Protein AF-A0A973QXN2-F1 (afdb_monomer_lite)

pLDDT: mean 82.27, std 17.18, range [39.56, 97.75]

Sequence (125 aa):
MSRDHVQSAERTDAEAAAPTGAETPFLQLLARGASADAYEQPVLLARAEGRPAEAIAALEQAKLLALRVRAELEGRRRREAELSALFETAHDLAGLRDLDAVLQAIVQRARSLLGTDVAYLSLND

Secondary structure (DSSP, 8-state):
---TTSHHHHHHHTSS-S-TTSSHHHHHHHHTT--GGGGTHHHHHHHHTT--HHHHHHHHHHHHHHHHHHHHHHHHHHHHHHHHHHHHHHHHHHHHS-HHHHHHHHHHHHHHHHT-S--------

Radius of gyration: 33.33 Å; chains: 1; bounding box: 61×18×111 Å

Structure (mmCIF, N/CA/C/O backbone):
data_AF-A0A973QXN2-F1
#
_entry.id   AF-A0A973QXN2-F1
#
loop_
_atom_site.group_PDB
_atom_site.id
_atom_site.type_symbol
_atom_site.label_atom_id
_atom_site.label_alt_id
_atom_site.label_comp_id
_atom_site.label_asym_id
_atom_site.label_entity_id
_atom_site.label_seq_id
_atom_site.pdbx_PDB_ins_code
_atom_site.Cartn_x
_atom_site.Cartn_y
_atom_site.Cartn_z
_atom_site.occupancy
_atom_site.B_iso_or_equiv
_atom_site.auth_seq_id
_atom_site.auth_comp_id
_atom_site.auth_asym_id
_atom_site.auth_atom_id
_atom_site.pdbx_PDB_model_num
ATOM 1 N N . MET A 1 1 ? 4.459 -6.763 63.353 1.00 47.06 1 MET A N 1
ATOM 2 C CA . MET A 1 1 ? 5.265 -6.767 62.115 1.00 47.06 1 MET A CA 1
ATOM 3 C C . MET A 1 1 ? 4.727 -7.858 61.204 1.00 47.06 1 MET A C 1
ATOM 5 O O . MET A 1 1 ? 4.434 -8.930 61.714 1.00 47.06 1 MET A O 1
ATOM 9 N N . SER A 1 2 ? 4.573 -7.557 59.912 1.00 50.53 2 SER A N 1
ATOM 10 C CA . SER A 1 2 ? 4.076 -8.424 58.824 1.00 50.53 2 SER A CA 1
ATOM 11 C C . SER A 1 2 ? 2.560 -8.570 58.665 1.00 50.53 2 SER A C 1
ATOM 13 O O . SER A 1 2 ? 1.999 -9.653 58.800 1.00 50.53 2 SER A O 1
ATOM 15 N N . ARG A 1 3 ? 1.905 -7.469 58.278 1.00 50.94 3 ARG A N 1
ATOM 16 C CA . ARG A 1 3 ? 0.681 -7.506 57.453 1.00 50.94 3 ARG A CA 1
ATOM 17 C C . ARG A 1 3 ? 0.857 -6.858 56.067 1.00 50.94 3 ARG A C 1
ATOM 19 O O . ARG A 1 3 ? -0.087 -6.859 55.291 1.00 50.94 3 ARG A O 1
ATOM 26 N N . ASP A 1 4 ? 2.067 -6.419 55.714 1.00 54.81 4 ASP A N 1
ATOM 27 C CA . ASP A 1 4 ? 2.324 -5.658 54.477 1.00 54.81 4 ASP A CA 1
ATOM 28 C C . ASP A 1 4 ? 2.672 -6.501 53.238 1.00 54.81 4 ASP A C 1
ATOM 30 O O . ASP A 1 4 ? 2.832 -5.956 52.153 1.00 54.81 4 ASP A O 1
ATOM 34 N N . HIS A 1 5 ? 2.768 -7.831 53.343 1.00 51.81 5 HIS A N 1
ATOM 35 C CA . HIS A 1 5 ? 3.224 -8.654 52.209 1.00 51.81 5 HIS A CA 1
ATOM 36 C C . HIS A 1 5 ? 2.111 -9.240 51.333 1.00 51.81 5 HIS A C 1
ATOM 38 O O . HIS A 1 5 ? 2.415 -9.763 50.267 1.00 51.81 5 HIS A O 1
ATOM 44 N N . VAL A 1 6 ? 0.839 -9.135 51.731 1.00 53.50 6 VAL A N 1
ATOM 45 C CA . VAL A 1 6 ? -0.276 -9.672 50.923 1.00 53.50 6 VAL A CA 1
ATOM 46 C C . VAL A 1 6 ? -0.835 -8.620 49.953 1.00 53.50 6 VAL A C 1
ATOM 48 O O . VAL A 1 6 ? -1.309 -8.970 48.881 1.00 53.50 6 VAL A O 1
ATOM 51 N N . GLN A 1 7 ? -0.684 -7.323 50.251 1.00 52.66 7 GLN A N 1
ATOM 52 C CA . GLN A 1 7 ? -1.203 -6.242 49.400 1.00 52.66 7 GLN A CA 1
ATOM 53 C C . GLN A 1 7 ? -0.342 -5.973 48.146 1.00 52.66 7 GLN A C 1
ATOM 55 O O . GLN A 1 7 ? -0.811 -5.356 47.191 1.00 52.66 7 GLN A O 1
ATOM 60 N N . SER A 1 8 ? 0.914 -6.432 48.123 1.00 47.06 8 SER A N 1
ATOM 61 C CA . SER A 1 8 ? 1.837 -6.172 47.006 1.00 47.06 8 SER A CA 1
ATOM 62 C C . SER A 1 8 ? 1.643 -7.099 45.802 1.00 47.06 8 SER A C 1
ATOM 64 O O . SER A 1 8 ? 2.144 -6.773 44.733 1.00 47.06 8 SER A O 1
ATOM 66 N N . ALA A 1 9 ? 0.917 -8.215 45.948 1.00 50.00 9 ALA A N 1
ATOM 67 C CA . ALA A 1 9 ? 0.650 -9.144 44.845 1.00 50.00 9 ALA A CA 1
ATOM 68 C C . ALA A 1 9 ? -0.591 -8.754 44.019 1.00 50.00 9 ALA A C 1
ATOM 70 O O . ALA A 1 9 ? -0.596 -8.932 42.809 1.00 50.00 9 ALA A O 1
ATOM 71 N N . GLU A 1 10 ? -1.609 -8.135 44.629 1.00 45.75 10 GLU A N 1
ATOM 72 C CA . GLU A 1 10 ? -2.819 -7.705 43.901 1.00 45.75 10 GLU A CA 1
ATOM 73 C C . GLU A 1 10 ? -2.590 -6.459 43.029 1.00 45.75 10 GLU A C 1
ATOM 75 O O . GLU A 1 10 ? -3.354 -6.182 42.107 1.00 45.75 10 GLU A O 1
ATOM 80 N N . ARG A 1 11 ? -1.527 -5.689 43.293 1.00 44.28 11 ARG A N 1
ATOM 81 C CA . ARG A 1 11 ? -1.246 -4.445 42.560 1.00 44.28 11 ARG A CA 1
ATOM 82 C C . ARG A 1 11 ? -0.573 -4.675 41.204 1.00 44.28 11 ARG A C 1
ATOM 84 O O . ARG A 1 11 ? -0.522 -3.745 40.410 1.00 44.28 11 ARG A O 1
ATOM 91 N N . THR A 1 12 ? -0.084 -5.887 40.937 1.00 43.44 12 THR A N 1
ATOM 92 C CA . THR A 1 12 ? 0.611 -6.246 39.687 1.00 43.44 12 THR A CA 1
ATOM 93 C C . THR A 1 12 ? -0.322 -6.862 38.637 1.00 43.44 12 THR A C 1
ATOM 95 O O . THR A 1 12 ? -0.021 -6.792 37.450 1.00 43.44 12 THR A O 1
ATOM 98 N N . ASP A 1 13 ? -1.494 -7.366 39.038 1.00 43.72 13 ASP A N 1
ATOM 99 C CA . ASP A 1 13 ? -2.495 -7.909 38.106 1.00 43.72 13 ASP A CA 1
ATOM 100 C C . ASP A 1 13 ? -3.316 -6.808 37.404 1.00 43.72 13 ASP A C 1
ATOM 102 O O . ASP A 1 13 ? -3.867 -7.024 36.325 1.00 43.72 13 ASP A O 1
ATOM 106 N N . ALA A 1 14 ? -3.356 -5.596 37.970 1.00 45.81 14 ALA A N 1
ATOM 107 C CA . ALA A 1 14 ? -4.083 -4.455 37.408 1.00 45.81 14 ALA A CA 1
ATOM 108 C C . ALA A 1 14 ? -3.325 -3.716 36.284 1.00 45.81 14 ALA A C 1
ATOM 110 O O . ALA A 1 14 ? -3.927 -2.928 35.561 1.00 45.81 14 ALA A O 1
ATOM 111 N N . GLU A 1 15 ? -2.023 -3.969 36.115 1.00 39.56 15 GLU A N 1
ATOM 112 C CA . GLU A 1 15 ? -1.187 -3.338 35.078 1.00 39.56 15 GLU A CA 1
ATOM 113 C C . GLU A 1 15 ? -1.075 -4.210 33.804 1.00 39.56 15 GLU A C 1
ATOM 115 O O . GLU A 1 15 ? -0.574 -3.762 32.775 1.00 39.56 15 GLU A O 1
ATOM 120 N N . ALA A 1 16 ? -1.596 -5.446 33.837 1.00 44.22 16 ALA A N 1
ATOM 121 C CA . ALA A 1 16 ? -1.431 -6.455 32.783 1.00 44.22 16 ALA A CA 1
ATOM 122 C C . ALA A 1 16 ? -2.635 -6.628 31.833 1.00 44.22 16 ALA A C 1
ATOM 124 O O . 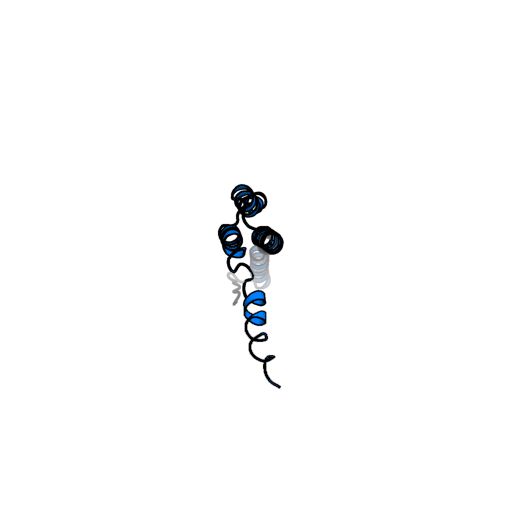ALA A 1 16 ? -2.560 -7.419 30.894 1.00 44.22 16 ALA A O 1
ATOM 125 N N . ALA A 1 17 ? -3.732 -5.891 32.023 1.00 45.62 17 ALA A N 1
ATOM 126 C CA . ALA A 1 17 ? -4.911 -5.971 31.159 1.00 45.62 17 ALA A CA 1
ATOM 127 C C . ALA A 1 17 ? -5.034 -4.760 30.222 1.00 45.62 17 ALA A C 1
ATOM 129 O O . ALA A 1 17 ? -6.118 -4.204 30.056 1.00 45.62 17 ALA A O 1
ATOM 130 N N . ALA A 1 18 ? -3.947 -4.371 29.544 1.00 49.25 18 ALA A N 1
ATOM 131 C CA . ALA A 1 18 ? -4.123 -3.673 28.271 1.00 49.25 18 ALA A CA 1
ATOM 132 C C . ALA A 1 18 ? -5.054 -4.554 27.413 1.00 49.25 18 ALA A C 1
ATOM 134 O O . ALA A 1 18 ? -4.761 -5.746 27.275 1.00 49.25 18 ALA A O 1
ATOM 135 N N . PRO A 1 19 ? -6.191 -4.049 26.897 1.00 55.03 19 PRO A N 1
ATOM 136 C CA . PRO A 1 19 ? -7.196 -4.884 26.245 1.00 55.03 19 PRO A CA 1
ATOM 137 C C . PRO A 1 19 ? -6.567 -5.567 25.027 1.00 55.03 19 PRO A C 1
ATOM 139 O O . PRO A 1 19 ? -6.381 -4.949 23.982 1.00 55.03 19 PRO A O 1
ATOM 142 N N . THR A 1 20 ? -6.212 -6.843 25.194 1.00 62.12 20 THR A N 1
ATOM 143 C CA . THR A 1 20 ? -5.225 -7.596 24.395 1.00 62.12 20 THR A CA 1
ATOM 144 C C . THR A 1 20 ? -5.786 -8.079 23.050 1.00 62.12 20 THR A C 1
ATOM 146 O O . THR A 1 20 ? -5.636 -9.227 22.648 1.00 62.12 20 THR A O 1
ATOM 149 N N . GLY A 1 21 ? -6.527 -7.214 22.368 1.00 79.31 21 GLY A N 1
ATOM 150 C CA . GLY A 1 21 ? -7.172 -7.519 21.096 1.00 79.31 21 GLY A CA 1
ATOM 151 C C . GLY A 1 21 ? -7.846 -6.318 20.444 1.00 79.31 21 GLY A C 1
ATOM 152 O O . GLY A 1 21 ? -8.655 -6.499 19.532 1.00 79.31 21 GLY A O 1
ATOM 153 N N . ALA A 1 22 ? -7.544 -5.099 20.900 1.00 89.00 22 ALA A N 1
ATOM 154 C CA . ALA A 1 22 ? -8.020 -3.878 20.256 1.00 89.00 22 ALA A CA 1
ATOM 155 C C . ALA A 1 22 ? -7.410 -3.717 18.848 1.00 89.00 22 ALA A C 1
ATOM 157 O O . ALA A 1 22 ? -8.022 -3.140 17.954 1.00 89.00 22 ALA A O 1
ATOM 158 N N . GLU A 1 23 ? -6.225 -4.276 18.626 1.00 93.56 23 GLU A N 1
ATOM 159 C CA . GLU A 1 23 ? -5.462 -4.235 17.385 1.00 93.56 23 GLU A CA 1
ATOM 160 C C . GLU A 1 23 ? -5.992 -5.179 16.299 1.00 93.56 23 GLU A C 1
ATOM 162 O O . GLU A 1 23 ? -5.971 -4.819 15.122 1.00 93.56 23 GLU A O 1
ATOM 167 N N . THR A 1 24 ? -6.512 -6.354 16.665 1.00 95.56 24 THR A N 1
ATOM 168 C CA . THR A 1 24 ? -6.972 -7.401 15.734 1.00 95.56 24 THR A CA 1
ATOM 169 C C . THR A 1 24 ? -7.885 -6.894 14.610 1.00 95.56 24 THR A C 1
ATOM 171 O O . THR A 1 24 ? -7.582 -7.181 13.446 1.00 95.56 24 THR A O 1
ATOM 174 N N . PRO A 1 25 ? -8.960 -6.119 14.872 1.00 95.00 25 PRO A N 1
ATOM 175 C CA . PRO A 1 25 ? -9.802 -5.598 13.793 1.00 95.00 25 PRO A CA 1
ATOM 176 C C . PRO A 1 25 ? -9.023 -4.695 12.826 1.00 95.00 25 PRO A C 1
ATOM 178 O O . PRO A 1 25 ? -9.226 -4.764 11.615 1.00 95.00 25 PRO A O 1
ATOM 181 N N . PHE A 1 26 ? -8.082 -3.890 13.323 1.00 97.12 26 PHE A N 1
ATOM 182 C CA . PHE A 1 26 ? -7.276 -3.007 12.481 1.00 97.12 26 PHE A CA 1
ATOM 183 C C . PHE A 1 26 ? -6.200 -3.756 11.692 1.00 97.12 26 PHE A C 1
ATOM 185 O O . PHE A 1 26 ? -5.947 -3.418 10.537 1.00 97.12 26 PHE A O 1
ATOM 192 N N . LEU A 1 27 ? -5.608 -4.807 12.263 1.00 96.62 27 LEU A N 1
ATOM 193 C CA . LEU A 1 27 ? -4.681 -5.688 11.547 1.00 96.62 27 LEU A CA 1
ATOM 194 C C . LEU A 1 27 ? -5.382 -6.416 10.393 1.00 96.62 27 LEU A C 1
ATOM 196 O O . LEU A 1 27 ? -4.825 -6.521 9.301 1.00 96.62 27 LEU A O 1
ATOM 200 N N . GLN A 1 28 ? -6.629 -6.851 10.591 1.00 96.50 28 GLN A N 1
ATOM 201 C CA . GLN A 1 28 ? -7.439 -7.428 9.516 1.00 96.50 28 GLN A CA 1
ATOM 202 C C . GLN A 1 28 ? -7.727 -6.407 8.412 1.00 96.50 28 GLN A C 1
ATOM 204 O O . GLN A 1 28 ? -7.615 -6.751 7.236 1.00 96.50 28 GLN A O 1
ATOM 209 N N . LEU A 1 29 ? -8.052 -5.157 8.769 1.00 97.44 29 LEU A N 1
ATOM 210 C CA . LEU A 1 29 ? -8.246 -4.062 7.809 1.00 97.44 29 LEU A CA 1
ATOM 211 C C . LEU A 1 29 ? -6.968 -3.746 7.018 1.00 97.44 29 LEU A C 1
ATOM 213 O O . LEU A 1 29 ? -7.047 -3.515 5.808 1.00 97.44 29 LEU A O 1
ATOM 217 N N . LEU A 1 30 ? -5.801 -3.787 7.665 1.00 96.50 30 LEU A N 1
ATOM 218 C CA . LEU A 1 30 ? -4.501 -3.625 7.011 1.00 96.50 30 LEU A CA 1
ATOM 219 C C . LEU A 1 30 ? -4.224 -4.761 6.022 1.00 96.50 30 LEU A C 1
ATOM 221 O O . LEU A 1 30 ? -3.871 -4.491 4.874 1.00 96.50 30 LEU A O 1
ATOM 225 N N . ALA A 1 31 ? -4.436 -6.014 6.433 1.00 96.19 31 ALA A N 1
ATOM 226 C CA . ALA A 1 31 ? -4.166 -7.194 5.611 1.00 96.19 31 ALA A CA 1
ATOM 227 C C . ALA A 1 31 ? -4.968 -7.207 4.298 1.00 96.19 31 ALA A C 1
ATOM 229 O O . ALA A 1 31 ? -4.449 -7.590 3.253 1.00 96.19 31 ALA A O 1
ATOM 230 N N . ARG A 1 32 ? -6.220 -6.739 4.334 1.00 95.38 32 ARG A N 1
ATOM 231 C CA . ARG A 1 32 ? -7.094 -6.625 3.151 1.00 95.38 32 ARG A CA 1
ATOM 232 C C . ARG A 1 32 ? -6.979 -5.292 2.402 1.00 95.38 32 ARG A C 1
ATOM 234 O O . ARG A 1 32 ? -7.713 -5.088 1.441 1.00 95.38 32 ARG A O 1
ATOM 241 N N . GLY A 1 33 ? -6.135 -4.366 2.863 1.00 93.94 33 GLY A N 1
ATOM 242 C CA . GLY A 1 33 ? -5.964 -3.049 2.243 1.00 93.94 33 GLY A CA 1
ATOM 243 C C . GLY A 1 33 ? -7.223 -2.174 2.268 1.00 93.94 33 GLY A C 1
ATOM 244 O O . GLY A 1 33 ? -7.540 -1.530 1.273 1.00 93.94 33 GLY A O 1
ATOM 245 N N . ALA A 1 34 ? -7.966 -2.166 3.378 1.00 95.38 34 ALA A N 1
ATOM 246 C CA . ALA A 1 34 ? -9.192 -1.377 3.497 1.00 95.38 34 ALA A CA 1
ATOM 247 C C . ALA A 1 34 ? -8.947 0.147 3.390 1.00 95.38 34 ALA A C 1
ATOM 249 O O . ALA A 1 34 ? -7.860 0.649 3.701 1.00 95.38 34 ALA A O 1
ATOM 250 N N . SER A 1 35 ? -9.985 0.890 2.989 1.00 94.44 35 SER A N 1
ATOM 251 C CA . SER A 1 35 ? -9.972 2.359 2.971 1.00 94.44 35 SER A CA 1
ATOM 252 C C . SER A 1 35 ? -9.844 2.942 4.381 1.00 94.44 35 SER A C 1
ATOM 254 O O . SER A 1 35 ? -10.217 2.296 5.359 1.00 94.44 35 SER A O 1
ATOM 256 N N . ALA A 1 36 ? -9.338 4.176 4.486 1.00 92.62 36 ALA A N 1
ATOM 257 C CA . ALA A 1 36 ? -9.163 4.865 5.768 1.00 92.62 36 ALA A CA 1
ATOM 258 C C . ALA A 1 36 ? -10.473 4.966 6.571 1.00 92.62 36 ALA A C 1
ATOM 260 O O . ALA A 1 36 ? -10.467 4.732 7.776 1.00 92.62 36 ALA A O 1
ATOM 261 N N . ASP A 1 37 ? -11.601 5.209 5.899 1.00 94.06 37 ASP A N 1
ATOM 262 C CA . ASP A 1 37 ? -12.911 5.353 6.547 1.00 94.06 37 ASP A CA 1
ATOM 263 C C . ASP A 1 37 ? -13.359 4.076 7.277 1.00 94.06 37 ASP A C 1
ATOM 265 O O . ASP A 1 37 ? -14.054 4.135 8.292 1.00 94.06 37 ASP A O 1
ATOM 269 N N . ALA A 1 38 ? -12.921 2.900 6.812 1.00 95.69 38 ALA A N 1
ATOM 270 C CA . ALA A 1 38 ? -13.245 1.628 7.453 1.00 95.69 38 ALA A CA 1
ATOM 271 C C . ALA A 1 38 ? -12.624 1.490 8.855 1.00 95.69 38 ALA A C 1
ATOM 273 O O . ALA A 1 38 ? -13.115 0.707 9.665 1.00 95.69 38 ALA A O 1
ATOM 274 N N . TYR A 1 39 ? -11.573 2.257 9.163 1.00 95.62 39 TYR A N 1
ATOM 275 C CA . TYR A 1 39 ? -10.899 2.227 10.462 1.00 95.62 39 TYR A CA 1
ATOM 276 C C . TYR A 1 39 ? -11.694 2.962 11.553 1.00 95.62 39 TYR A C 1
ATOM 278 O O . TYR A 1 39 ? -11.396 2.801 12.730 1.00 95.62 39 TYR A O 1
ATOM 286 N N . GLU A 1 40 ? -12.734 3.727 11.216 1.00 95.75 40 GLU A N 1
ATOM 287 C CA . GLU A 1 40 ? -13.613 4.332 12.229 1.00 95.75 40 GLU A CA 1
ATOM 288 C C . GLU A 1 40 ? -14.619 3.328 12.811 1.00 95.75 40 GLU A C 1
ATOM 290 O O . GLU A 1 40 ? -15.001 3.418 13.980 1.00 95.75 40 GLU A O 1
ATOM 295 N N . GLN A 1 41 ? -15.015 2.331 12.015 1.00 95.75 41 GLN A N 1
ATOM 296 C CA . GLN A 1 41 ? -16.075 1.380 12.362 1.00 95.75 41 GLN A CA 1
ATOM 297 C C . GLN A 1 41 ? -15.849 0.636 13.690 1.00 95.75 41 GLN A C 1
ATOM 299 O O . GLN A 1 41 ? -16.769 0.631 14.509 1.00 95.75 41 GLN A O 1
ATOM 304 N N . PRO A 1 42 ? -14.661 0.063 13.981 1.00 94.31 42 PRO A N 1
ATOM 305 C CA . PRO A 1 42 ? -14.452 -0.669 15.233 1.00 94.31 42 PRO A CA 1
ATOM 306 C C . PRO A 1 42 ? -14.640 0.194 16.491 1.00 94.31 42 PRO A C 1
ATOM 308 O O . PRO A 1 42 ? -15.160 -0.286 17.497 1.00 94.31 42 PRO A O 1
ATOM 311 N N . VAL A 1 43 ? -14.261 1.477 16.434 1.00 94.81 43 VAL A N 1
ATOM 312 C CA . VAL A 1 43 ? -14.424 2.422 17.554 1.00 94.81 43 VAL A CA 1
ATOM 313 C C . VAL A 1 43 ? -15.894 2.815 17.719 1.00 94.81 43 VAL A C 1
ATOM 315 O O . VAL A 1 43 ? -16.402 2.865 18.841 1.00 94.81 43 VAL A O 1
ATOM 318 N N . LEU A 1 44 ? -16.593 3.079 16.610 1.00 95.38 44 LEU A N 1
ATOM 319 C CA . LEU A 1 44 ? -18.014 3.435 16.622 1.00 95.38 44 LEU A CA 1
ATOM 320 C C . LEU A 1 44 ? -18.880 2.302 17.176 1.00 95.38 44 LEU A C 1
ATOM 322 O O . LEU A 1 44 ? -19.752 2.558 18.006 1.00 95.38 44 LEU A O 1
ATOM 326 N N . LEU A 1 45 ? -18.603 1.060 16.774 1.00 94.50 45 LEU A N 1
ATOM 327 C CA . LEU A 1 45 ? -19.304 -0.117 17.276 1.00 94.50 45 LEU A CA 1
ATOM 328 C C . LEU A 1 45 ? -19.097 -0.283 18.788 1.00 94.50 45 LEU A C 1
ATOM 330 O O . LEU A 1 45 ? -20.069 -0.402 19.527 1.00 94.50 45 LEU A O 1
ATOM 334 N N . ALA A 1 46 ? -17.852 -0.182 19.267 1.00 93.38 46 ALA A N 1
ATOM 335 C CA . ALA A 1 46 ? -17.545 -0.285 20.693 1.00 93.38 46 ALA A CA 1
ATOM 336 C C . ALA A 1 46 ? -18.263 0.782 21.541 1.00 93.38 46 ALA A C 1
ATOM 338 O O . ALA A 1 46 ? -18.708 0.499 22.654 1.00 93.38 46 ALA A O 1
ATOM 339 N N . ARG A 1 47 ? -18.407 2.005 21.014 1.00 93.06 47 ARG A N 1
ATOM 340 C CA . ARG A 1 47 ? -19.186 3.073 21.662 1.00 93.06 47 ARG A CA 1
ATOM 341 C C . ARG A 1 47 ? -20.681 2.757 21.682 1.00 93.06 47 ARG A C 1
ATOM 343 O O . ARG A 1 47 ? -21.316 2.949 22.713 1.00 93.06 47 ARG A O 1
ATOM 350 N N . ALA A 1 48 ? -21.230 2.268 20.571 1.00 95.38 48 ALA A N 1
ATOM 351 C CA . ALA A 1 48 ? -22.642 1.897 20.469 1.00 95.38 48 ALA A CA 1
ATOM 352 C C . ALA A 1 48 ? -23.011 0.729 21.401 1.00 95.38 48 ALA A C 1
ATOM 354 O O . ALA A 1 48 ? -24.095 0.715 21.975 1.00 95.38 48 ALA A O 1
ATOM 355 N N . GLU A 1 49 ? -22.087 -0.210 21.599 1.00 94.50 49 GLU A N 1
ATOM 356 C CA . GLU A 1 49 ? -22.209 -1.330 22.540 1.00 94.50 49 GLU A CA 1
ATOM 357 C C . GLU A 1 49 ? -22.022 -0.915 24.011 1.00 94.50 49 GLU A C 1
ATOM 359 O O . GLU A 1 49 ? -22.176 -1.742 24.908 1.00 94.50 49 GLU A O 1
ATOM 364 N N . GLY A 1 50 ? -21.673 0.348 24.281 1.00 93.62 50 GLY A N 1
ATOM 365 C CA . GLY A 1 50 ? -21.439 0.837 25.639 1.00 93.62 50 GLY A CA 1
ATOM 366 C C . GLY A 1 50 ? -20.215 0.206 26.306 1.00 93.62 50 GLY A C 1
ATOM 367 O O . GLY A 1 50 ? -20.201 0.029 27.525 1.00 93.62 50 GLY A O 1
ATOM 368 N N . ARG A 1 51 ? -19.187 -0.161 25.525 1.00 92.88 51 ARG A N 1
ATOM 369 C CA . ARG A 1 51 ? -17.943 -0.726 26.066 1.00 92.88 51 ARG A CA 1
ATOM 370 C C . ARG A 1 51 ? -17.269 0.263 27.029 1.00 92.88 51 ARG A C 1
ATOM 372 O O . ARG A 1 51 ? -17.434 1.476 26.886 1.00 92.88 51 ARG A O 1
ATOM 379 N N . PRO A 1 52 ? -16.487 -0.232 28.006 1.00 93.56 52 PRO A N 1
ATOM 380 C CA . PRO A 1 52 ? -15.814 0.638 28.962 1.00 93.56 52 PRO A CA 1
ATOM 381 C C . PRO A 1 52 ? -14.885 1.633 28.256 1.00 93.56 52 PRO A C 1
ATOM 383 O O . PRO A 1 52 ? -14.277 1.317 27.230 1.00 93.56 52 PRO A O 1
ATOM 386 N N . ALA A 1 53 ? -14.752 2.828 28.838 1.00 90.88 53 ALA A N 1
ATOM 387 C CA . ALA A 1 53 ? -13.970 3.925 28.265 1.00 90.88 53 ALA A CA 1
ATOM 388 C C . ALA A 1 53 ? -12.514 3.529 27.966 1.00 90.88 53 ALA A C 1
ATOM 390 O O . ALA A 1 53 ? -11.965 3.938 26.949 1.00 90.88 53 ALA A O 1
ATOM 391 N N . GLU A 1 54 ? -11.916 2.681 28.803 1.00 90.94 54 GLU A N 1
ATOM 392 C CA . GLU A 1 54 ? -10.563 2.154 28.606 1.00 90.94 54 GLU A CA 1
ATOM 393 C C . GLU A 1 54 ? -10.441 1.288 27.341 1.00 90.94 54 GLU A C 1
ATOM 395 O O . GLU A 1 54 ? -9.495 1.438 26.569 1.00 90.94 54 GLU A O 1
ATOM 400 N N . ALA A 1 55 ? -11.441 0.447 27.057 1.00 90.75 55 ALA A N 1
ATOM 401 C CA . ALA A 1 55 ? -11.463 -0.361 25.839 1.00 90.75 55 ALA A CA 1
ATOM 402 C C . ALA A 1 55 ? -11.630 0.506 24.581 1.00 90.75 55 ALA A C 1
ATOM 404 O O . ALA A 1 55 ? -11.009 0.238 23.553 1.00 90.75 55 ALA A O 1
ATOM 405 N N . ILE A 1 56 ? -12.442 1.565 24.664 1.00 93.88 56 ILE A N 1
ATOM 406 C CA . ILE A 1 56 ? -12.615 2.530 23.570 1.00 93.88 56 ILE A CA 1
ATOM 407 C C . ILE A 1 56 ? -11.312 3.306 23.341 1.00 93.88 56 ILE A C 1
ATOM 409 O O . ILE A 1 56 ? -10.876 3.435 22.198 1.00 93.88 56 ILE A O 1
ATOM 413 N N . ALA A 1 57 ? -10.657 3.766 24.410 1.00 93.81 57 ALA A N 1
ATOM 414 C CA . ALA A 1 57 ? -9.382 4.471 24.326 1.00 93.81 57 ALA A CA 1
ATOM 415 C C . ALA A 1 57 ? -8.292 3.598 23.684 1.00 93.81 57 ALA A C 1
ATOM 417 O O . ALA A 1 57 ? -7.559 4.066 22.814 1.00 93.81 57 ALA A O 1
ATOM 418 N N . ALA A 1 58 ? -8.218 2.314 24.041 1.00 93.25 58 ALA A N 1
ATOM 419 C CA . ALA A 1 58 ? -7.277 1.390 23.418 1.00 93.25 58 ALA A CA 1
ATOM 420 C C . ALA A 1 58 ? -7.561 1.159 21.924 1.00 93.25 58 ALA A C 1
ATOM 422 O O . ALA A 1 58 ? -6.627 1.135 21.122 1.00 93.25 58 ALA A O 1
ATOM 423 N N . LEU A 1 59 ? -8.835 1.053 21.525 1.00 95.38 59 LEU A N 1
ATOM 424 C CA . LEU A 1 59 ? -9.219 0.980 20.110 1.00 95.38 59 LEU A CA 1
ATOM 425 C C . LEU A 1 59 ? -8.833 2.252 19.347 1.00 95.38 59 LEU A C 1
ATOM 427 O O . LEU A 1 59 ? -8.368 2.164 18.214 1.00 95.38 59 LEU A O 1
ATOM 431 N N . GLU A 1 60 ? -8.978 3.432 19.949 1.00 95.62 60 GLU A N 1
ATOM 432 C CA . GLU A 1 60 ? -8.537 4.685 19.330 1.00 95.62 60 GLU A CA 1
ATOM 433 C C . GLU A 1 60 ? -7.020 4.739 19.143 1.00 95.62 60 GLU A C 1
ATOM 435 O O . GLU A 1 60 ? -6.552 5.122 18.069 1.00 95.62 60 GLU A O 1
ATOM 440 N N . GLN A 1 61 ? -6.248 4.306 20.141 1.00 95.94 61 GLN A N 1
ATOM 441 C CA . GLN A 1 61 ? -4.792 4.213 20.014 1.00 95.94 61 GLN A CA 1
ATOM 442 C C . GLN A 1 61 ? -4.388 3.229 18.909 1.00 95.94 61 GLN A C 1
ATOM 444 O O . GLN A 1 61 ? -3.583 3.566 18.037 1.00 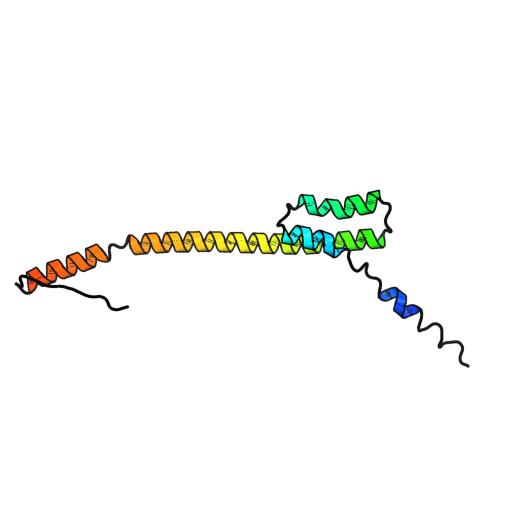95.94 61 GLN A O 1
ATOM 449 N N . ALA A 1 62 ? -4.997 2.041 18.882 1.00 95.81 62 ALA A N 1
ATOM 450 C CA . ALA A 1 62 ? -4.742 1.044 17.848 1.00 95.81 62 ALA A CA 1
ATOM 451 C C . ALA A 1 62 ? -5.121 1.554 16.443 1.00 95.81 62 ALA A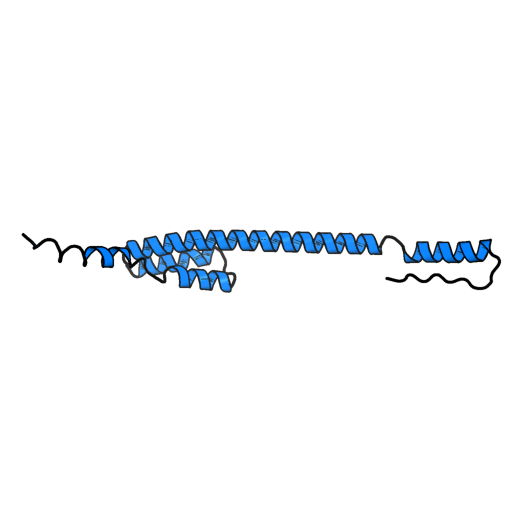 C 1
ATOM 453 O O . ALA A 1 62 ? -4.363 1.354 15.491 1.00 95.81 62 ALA A O 1
ATOM 454 N N . LYS A 1 63 ? -6.232 2.293 16.316 1.00 96.88 63 LYS A N 1
ATOM 455 C CA . LYS A 1 63 ? -6.652 2.950 15.070 1.00 96.88 63 LYS A CA 1
ATOM 456 C C . LYS A 1 63 ? -5.580 3.906 14.547 1.00 96.88 63 LYS A C 1
ATOM 458 O O . LYS A 1 63 ? -5.224 3.843 13.370 1.00 96.88 63 LYS A O 1
ATOM 463 N N . LEU A 1 64 ? -5.056 4.784 15.406 1.00 97.12 64 LEU A N 1
ATOM 464 C CA . LEU A 1 64 ? -4.034 5.765 15.025 1.00 97.12 64 LEU A CA 1
ATOM 465 C C . LEU A 1 64 ? -2.754 5.087 14.522 1.00 97.12 64 LEU A C 1
ATOM 467 O O . LEU A 1 64 ? -2.204 5.485 13.491 1.00 97.12 64 LEU A O 1
ATOM 471 N N . LEU A 1 65 ? -2.302 4.036 15.212 1.00 97.50 65 LEU A N 1
ATOM 472 C CA . LEU A 1 65 ? -1.141 3.252 14.789 1.00 97.50 65 LEU A CA 1
ATOM 473 C C . LEU A 1 65 ? -1.384 2.567 13.443 1.00 97.50 65 LEU A C 1
ATOM 475 O O . LEU A 1 65 ? -0.542 2.649 12.548 1.00 97.50 65 LEU A O 1
ATOM 479 N N . ALA A 1 66 ? -2.548 1.948 13.261 1.00 97.00 66 ALA A N 1
ATOM 480 C CA . ALA A 1 66 ? -2.873 1.258 12.023 1.00 97.00 66 ALA A CA 1
ATOM 481 C C . ALA A 1 66 ? -2.977 2.219 10.825 1.00 97.00 66 ALA A C 1
ATOM 483 O O . ALA A 1 66 ? -2.454 1.922 9.751 1.00 97.00 66 ALA A O 1
ATOM 484 N N . LEU A 1 67 ? -3.560 3.409 11.010 1.00 97.75 67 LEU A N 1
ATOM 485 C CA . LEU A 1 67 ? -3.596 4.449 9.975 1.00 97.75 67 LEU A CA 1
ATOM 486 C C . LEU A 1 67 ? -2.193 4.942 9.599 1.00 97.75 67 LEU A C 1
ATOM 488 O O . LEU A 1 67 ? -1.926 5.184 8.420 1.00 97.75 67 LEU A O 1
ATOM 492 N N . ARG A 1 68 ? -1.277 5.037 10.570 1.00 97.25 68 ARG A N 1
ATOM 493 C CA . ARG A 1 68 ? 0.127 5.377 10.308 1.00 97.25 68 ARG A CA 1
ATOM 494 C C . ARG A 1 68 ? 0.818 4.316 9.456 1.00 97.25 68 ARG A C 1
ATOM 496 O O . ARG A 1 68 ? 1.464 4.665 8.471 1.00 97.25 68 ARG A O 1
ATOM 503 N N . VAL A 1 69 ? 0.647 3.039 9.802 1.00 96.88 69 VAL A N 1
ATOM 504 C CA . VAL A 1 69 ? 1.194 1.911 9.028 1.00 96.88 69 VAL A CA 1
ATOM 505 C C . VAL A 1 69 ? 0.620 1.905 7.611 1.00 96.88 69 VAL A C 1
ATOM 507 O O . VAL A 1 69 ? 1.369 1.793 6.643 1.00 96.88 69 VAL A O 1
ATOM 510 N N . ARG A 1 70 ? -0.695 2.100 7.458 1.00 95.56 70 ARG A N 1
ATOM 511 C CA . ARG A 1 70 ? -1.345 2.198 6.143 1.00 95.56 70 ARG A CA 1
ATOM 512 C C . ARG A 1 70 ? -0.721 3.300 5.286 1.00 95.56 70 ARG A C 1
ATOM 514 O O . ARG A 1 70 ? -0.360 3.035 4.144 1.00 95.56 70 ARG A O 1
ATOM 521 N N . ALA A 1 71 ? -0.577 4.507 5.834 1.00 95.38 71 ALA A N 1
ATOM 522 C CA . ALA A 1 71 ? 0.015 5.633 5.115 1.00 95.38 71 ALA A CA 1
ATOM 523 C C . ALA A 1 71 ? 1.459 5.338 4.673 1.00 95.38 71 ALA A C 1
ATOM 525 O O . ALA A 1 71 ? 1.860 5.689 3.563 1.00 95.38 71 ALA A O 1
ATOM 526 N N . GLU A 1 72 ? 2.233 4.648 5.512 1.00 95.81 72 GLU A N 1
ATOM 527 C CA . GLU A 1 72 ? 3.586 4.229 5.164 1.00 95.81 72 GLU A CA 1
ATOM 528 C C . GLU A 1 72 ? 3.599 3.223 4.001 1.00 95.81 72 GLU A C 1
ATOM 530 O O . GLU A 1 72 ? 4.342 3.408 3.034 1.00 95.81 72 GLU A O 1
ATOM 535 N N . LEU A 1 73 ? 2.750 2.191 4.060 1.00 93.81 73 LEU A N 1
ATOM 536 C CA . LEU A 1 73 ? 2.627 1.180 3.008 1.00 93.81 73 LEU A CA 1
ATOM 537 C C . LEU A 1 73 ? 2.163 1.791 1.679 1.00 93.81 73 LEU A C 1
ATOM 539 O O . LEU A 1 73 ? 2.708 1.459 0.629 1.00 93.81 73 LEU A O 1
ATOM 543 N N . GLU A 1 74 ? 1.197 2.711 1.711 1.00 92.88 74 GLU A N 1
ATOM 544 C CA . GLU A 1 74 ? 0.747 3.449 0.524 1.00 92.88 74 GLU A CA 1
ATOM 545 C C . GLU A 1 74 ? 1.878 4.296 -0.071 1.00 92.88 74 GLU A C 1
ATOM 547 O O . GLU A 1 74 ? 2.103 4.274 -1.283 1.00 92.88 74 GLU A O 1
ATOM 552 N N . GLY A 1 75 ? 2.655 4.978 0.775 1.00 92.25 75 GLY A N 1
ATOM 553 C CA . GLY A 1 75 ? 3.821 5.741 0.339 1.00 92.25 75 GLY A CA 1
ATOM 554 C C . GLY A 1 75 ? 4.947 4.874 -0.237 1.00 92.25 75 GLY A C 1
ATOM 555 O O . GLY A 1 75 ? 5.674 5.331 -1.119 1.00 92.25 75 GLY A O 1
ATOM 556 N N . ARG A 1 76 ? 5.128 3.639 0.247 1.00 92.88 76 ARG A N 1
ATOM 557 C CA . ARG A 1 76 ? 6.089 2.676 -0.325 1.00 92.88 76 ARG A CA 1
ATOM 558 C C . ARG A 1 76 ? 5.626 2.181 -1.698 1.00 92.88 76 ARG A C 1
ATOM 560 O O . ARG A 1 76 ? 6.373 2.337 -2.656 1.00 92.88 76 ARG A O 1
ATOM 567 N N . ARG A 1 77 ? 4.374 1.722 -1.822 1.00 90.19 77 ARG A N 1
ATOM 568 C CA . ARG A 1 77 ? 3.800 1.261 -3.104 1.00 90.19 77 ARG A CA 1
ATOM 569 C C . ARG A 1 77 ? 3.849 2.329 -4.193 1.00 90.19 77 ARG A C 1
ATOM 571 O O . ARG A 1 77 ? 4.121 2.018 -5.346 1.00 90.19 77 ARG A O 1
ATOM 578 N N . ARG A 1 78 ? 3.603 3.595 -3.837 1.00 91.25 78 ARG A N 1
ATOM 579 C CA . ARG A 1 78 ? 3.695 4.708 -4.790 1.00 91.25 78 ARG A CA 1
ATOM 580 C C . ARG A 1 78 ? 5.114 4.883 -5.327 1.00 91.25 78 ARG A C 1
ATOM 582 O O . ARG A 1 78 ? 5.293 4.989 -6.533 1.00 91.25 78 ARG A O 1
ATOM 589 N N . ARG A 1 79 ? 6.110 4.858 -4.437 1.00 92.06 79 ARG A N 1
ATOM 590 C CA . ARG A 1 79 ? 7.528 4.949 -4.812 1.00 92.06 79 AR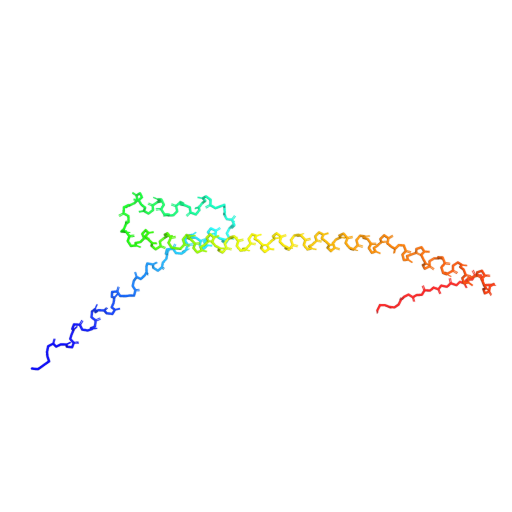G A CA 1
ATOM 591 C C . ARG A 1 79 ? 7.978 3.767 -5.661 1.00 92.06 79 ARG A C 1
ATOM 593 O O . ARG A 1 79 ? 8.722 3.961 -6.611 1.00 92.06 79 ARG A O 1
ATOM 600 N N . GLU A 1 80 ? 7.514 2.563 -5.345 1.00 93.75 80 GLU A N 1
ATOM 601 C CA . GLU A 1 80 ? 7.776 1.375 -6.163 1.00 93.75 80 GLU A CA 1
ATOM 602 C C . GLU A 1 80 ? 7.192 1.532 -7.572 1.00 93.75 80 GLU A C 1
ATOM 604 O O . GLU A 1 80 ? 7.913 1.332 -8.543 1.00 93.75 80 GLU A O 1
ATOM 609 N N . ALA A 1 81 ? 5.938 1.978 -7.696 1.00 89.38 81 ALA A N 1
ATOM 610 C CA . ALA A 1 81 ? 5.313 2.223 -8.996 1.00 89.38 81 ALA A CA 1
ATOM 611 C C . ALA A 1 81 ? 6.041 3.312 -9.807 1.00 89.38 81 ALA A C 1
ATOM 613 O O . ALA A 1 81 ? 6.256 3.150 -11.007 1.00 89.38 81 ALA A O 1
ATOM 614 N N . GLU A 1 82 ? 6.455 4.402 -9.155 1.00 88.88 82 GLU A N 1
ATOM 615 C CA . GLU A 1 82 ? 7.243 5.472 -9.779 1.00 88.88 82 GLU A CA 1
ATOM 616 C C . GLU A 1 82 ? 8.608 4.965 -10.272 1.00 88.88 82 GLU A C 1
ATOM 618 O O . GLU A 1 82 ? 9.021 5.292 -11.384 1.00 88.88 82 GLU A O 1
ATOM 623 N N . LEU A 1 83 ? 9.294 4.129 -9.484 1.00 91.88 83 LEU A N 1
ATOM 624 C CA . LEU A 1 83 ? 10.564 3.519 -9.882 1.00 91.88 83 LEU A CA 1
ATOM 625 C C . LEU A 1 83 ? 10.391 2.533 -11.037 1.00 91.88 83 LEU A C 1
ATOM 627 O O . LEU A 1 83 ? 11.195 2.561 -11.964 1.00 91.88 83 LEU A O 1
ATOM 631 N N . SER A 1 84 ? 9.354 1.693 -11.015 1.00 86.88 84 SER A N 1
ATOM 632 C CA . SER A 1 84 ? 9.048 0.789 -12.127 1.00 86.88 84 SER A CA 1
ATOM 633 C C . SER A 1 84 ? 8.822 1.562 -13.425 1.00 86.88 84 SER A C 1
ATOM 635 O O . SER A 1 84 ? 9.448 1.232 -14.427 1.00 86.88 84 SER A O 1
ATOM 637 N N . ALA A 1 85 ? 8.024 2.634 -13.392 1.00 88.88 85 ALA A N 1
ATOM 638 C CA . ALA A 1 85 ? 7.786 3.480 -14.562 1.00 88.88 85 ALA A CA 1
ATOM 639 C C . ALA A 1 85 ? 9.069 4.176 -15.059 1.00 88.88 85 ALA A C 1
ATOM 641 O O . ALA A 1 85 ? 9.299 4.287 -16.265 1.00 88.88 85 ALA A O 1
ATOM 642 N N . LEU A 1 86 ? 9.936 4.623 -14.141 1.00 91.69 86 LEU A N 1
ATOM 643 C CA . LEU A 1 86 ? 11.237 5.198 -14.491 1.00 91.69 86 LEU A CA 1
ATOM 644 C C . LEU A 1 86 ? 12.153 4.166 -15.162 1.00 91.69 86 LEU A C 1
ATOM 646 O O . LEU A 1 86 ? 12.795 4.487 -16.160 1.00 91.69 86 LEU A O 1
ATOM 650 N N . PHE A 1 87 ? 12.219 2.943 -14.627 1.00 80.06 87 PHE A N 1
ATOM 651 C CA . PHE A 1 87 ? 13.016 1.861 -15.204 1.00 80.06 87 PHE A CA 1
ATOM 652 C C . PHE A 1 87 ? 12.497 1.428 -16.570 1.00 80.06 87 PHE A C 1
ATOM 654 O O . PHE A 1 87 ? 13.307 1.258 -17.473 1.00 80.06 87 PHE A O 1
ATOM 661 N N . GLU A 1 88 ? 11.182 1.298 -16.735 1.00 81.38 88 GLU A N 1
ATOM 662 C CA . GLU A 1 88 ? 10.547 1.007 -18.024 1.00 81.38 88 GLU A CA 1
ATOM 663 C C . GLU A 1 88 ? 10.915 2.080 -19.055 1.00 81.38 88 GLU A C 1
ATOM 665 O O . GLU A 1 88 ? 11.467 1.768 -20.102 1.00 81.38 88 GLU A O 1
ATOM 670 N N . THR A 1 89 ? 10.783 3.359 -18.694 1.00 76.00 89 THR A N 1
ATOM 671 C CA . THR A 1 89 ? 11.166 4.475 -19.574 1.00 76.00 89 THR A CA 1
ATOM 672 C C . THR A 1 89 ? 12.661 4.462 -19.911 1.00 76.00 89 THR A C 1
ATOM 674 O O . THR A 1 89 ? 13.054 4.701 -21.052 1.00 76.00 89 THR A O 1
ATOM 677 N N . ALA A 1 90 ? 13.532 4.212 -18.930 1.00 80.06 90 ALA A N 1
ATOM 678 C CA . ALA A 1 90 ? 14.973 4.134 -19.158 1.00 80.06 90 ALA A CA 1
ATOM 679 C C . ALA A 1 90 ? 15.345 2.935 -20.044 1.00 80.06 90 ALA A C 1
ATOM 681 O O . ALA A 1 90 ? 16.242 3.057 -20.878 1.00 80.06 90 ALA A O 1
ATOM 682 N N . HIS A 1 91 ? 14.651 1.807 -19.882 1.00 70.12 91 HIS A N 1
ATOM 683 C CA . HIS A 1 91 ? 14.796 0.621 -20.716 1.00 70.12 91 HIS A CA 1
ATOM 684 C C . HIS A 1 91 ? 14.342 0.896 -22.152 1.00 70.12 91 HIS A C 1
ATOM 686 O O . HIS A 1 91 ? 15.107 0.637 -23.077 1.00 70.12 91 HIS A O 1
ATOM 692 N N . ASP A 1 92 ? 13.180 1.521 -22.338 1.00 69.69 92 ASP A N 1
ATOM 693 C CA . ASP A 1 92 ? 12.686 1.951 -23.647 1.00 69.69 92 ASP A CA 1
ATOM 694 C C . ASP A 1 92 ? 13.679 2.903 -24.323 1.00 69.69 92 ASP A C 1
ATOM 696 O O . ASP A 1 92 ? 14.042 2.710 -25.479 1.00 69.69 92 ASP A O 1
ATOM 700 N N . LEU A 1 93 ? 14.207 3.898 -23.602 1.00 67.56 93 LEU A N 1
ATOM 701 C CA . LEU A 1 93 ? 15.218 4.823 -24.128 1.00 67.56 93 LEU A CA 1
AT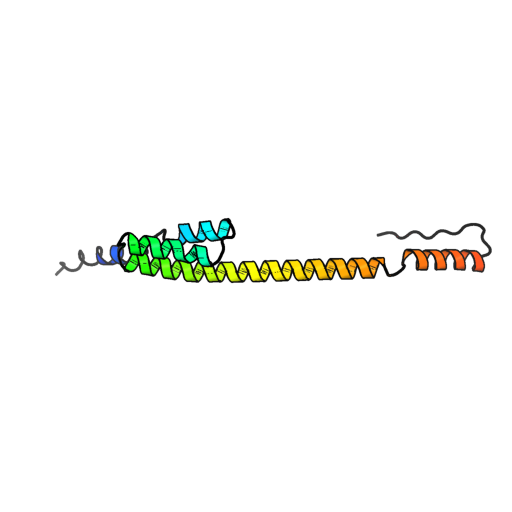OM 702 C C . LEU A 1 93 ? 16.555 4.139 -24.452 1.00 67.56 93 LEU A C 1
ATOM 704 O O . LEU A 1 93 ? 17.229 4.542 -25.401 1.00 67.56 93 LEU A O 1
ATOM 708 N N . ALA A 1 94 ? 16.961 3.135 -23.674 1.00 68.38 94 ALA A N 1
ATOM 709 C CA . ALA A 1 94 ? 18.154 2.341 -23.948 1.00 68.38 94 ALA A CA 1
ATOM 710 C C . ALA A 1 94 ? 17.964 1.433 -25.173 1.00 68.38 94 ALA A C 1
ATOM 712 O O . ALA A 1 94 ? 18.888 1.320 -25.972 1.00 68.38 94 ALA A O 1
ATOM 713 N N . GLY A 1 95 ? 16.773 0.856 -25.361 1.00 64.06 95 GLY A N 1
ATOM 714 C CA . GLY A 1 95 ? 16.403 0.105 -26.564 1.00 64.06 95 GLY A CA 1
ATOM 715 C C . GLY A 1 95 ? 16.251 0.994 -27.804 1.00 64.06 95 GLY A C 1
ATOM 716 O O . GLY A 1 95 ? 16.606 0.589 -28.905 1.00 64.06 95 GLY A O 1
ATOM 717 N N . LEU A 1 96 ? 15.798 2.240 -27.628 1.00 58.81 96 LEU A N 1
ATOM 718 C CA . LEU A 1 96 ? 15.712 3.255 -28.685 1.00 58.81 96 LEU A CA 1
ATOM 719 C C . LEU A 1 96 ? 17.076 3.836 -29.074 1.00 58.81 96 LEU A C 1
ATOM 721 O O . LEU A 1 96 ? 17.206 4.439 -30.142 1.00 58.81 96 LEU A O 1
ATOM 725 N N . ARG A 1 97 ? 18.113 3.666 -28.243 1.00 56.75 97 ARG A N 1
ATOM 726 C CA . ARG A 1 97 ? 19.493 3.886 -28.678 1.00 56.75 97 ARG A CA 1
ATOM 727 C C . ARG A 1 97 ? 19.906 2.698 -29.516 1.00 56.75 97 ARG A C 1
ATOM 729 O O . ARG A 1 97 ? 20.524 1.785 -28.998 1.00 56.75 97 ARG A O 1
ATOM 736 N N . ASP A 1 98 ? 19.528 2.797 -30.782 1.00 67.56 98 ASP A N 1
ATOM 737 C CA . ASP A 1 98 ? 19.950 2.151 -32.025 1.00 67.56 98 ASP A CA 1
ATOM 738 C C . ASP A 1 98 ? 21.246 1.307 -31.987 1.00 67.56 98 ASP A C 1
ATOM 740 O O . ASP A 1 98 ? 22.11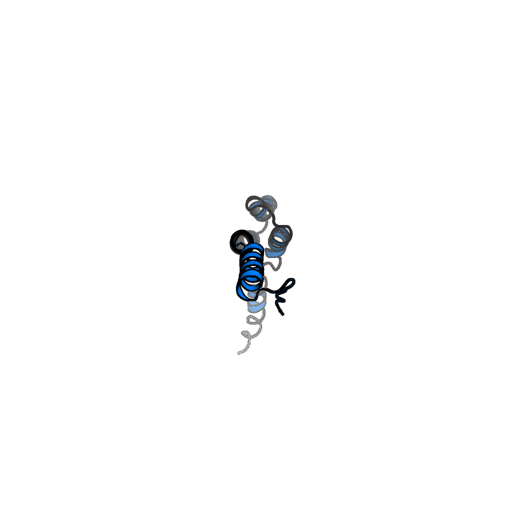9 1.449 -32.837 1.00 67.56 98 ASP A O 1
ATOM 744 N N . LEU A 1 99 ? 21.429 0.435 -30.995 1.00 72.75 99 LEU A N 1
ATOM 745 C CA . LEU A 1 99 ? 22.611 -0.404 -30.841 1.00 72.75 99 LEU A CA 1
ATOM 746 C C . LEU A 1 99 ? 22.699 -1.313 -32.054 1.00 72.75 99 LEU A C 1
ATOM 748 O O . LEU A 1 99 ? 23.762 -1.416 -32.653 1.00 72.75 99 LEU A O 1
ATOM 752 N N . ASP A 1 100 ? 21.565 -1.861 -32.479 1.00 73.00 100 ASP A N 1
ATOM 753 C CA . ASP A 1 100 ? 21.468 -2.638 -33.704 1.00 73.00 100 ASP A CA 1
ATOM 754 C C . ASP A 1 100 ? 21.848 -1.810 -34.934 1.00 73.00 100 ASP A C 1
ATOM 756 O O . ASP A 1 100 ? 22.688 -2.264 -35.709 1.00 73.00 100 ASP A O 1
ATOM 760 N N . ALA A 1 101 ? 21.352 -0.577 -35.110 1.00 74.44 101 ALA A N 1
ATOM 761 C CA . ALA A 1 101 ? 21.767 0.220 -36.269 1.00 74.44 101 ALA A CA 1
ATOM 762 C C . ALA A 1 101 ? 23.221 0.693 -36.189 1.00 74.44 101 ALA A C 1
ATOM 764 O O . ALA A 1 101 ? 23.881 0.810 -37.220 1.00 74.44 101 ALA A O 1
ATOM 765 N N . VAL A 1 102 ? 23.759 0.940 -34.994 1.00 79.88 102 VAL A N 1
ATOM 766 C CA . VAL A 1 102 ? 25.170 1.281 -34.793 1.00 79.88 102 VAL A CA 1
ATOM 767 C C . VAL A 1 102 ? 26.048 0.072 -35.105 1.00 79.88 102 VAL A C 1
ATOM 769 O O . VAL A 1 102 ? 27.009 0.205 -35.860 1.00 79.88 102 VAL A O 1
ATOM 772 N N . LEU A 1 103 ? 25.714 -1.116 -34.599 1.00 85.25 103 LEU A N 1
ATOM 773 C CA . LEU A 1 103 ? 26.408 -2.366 -34.911 1.00 85.25 103 LEU A CA 1
ATOM 774 C C . LEU A 1 103 ? 26.319 -2.678 -36.407 1.00 85.25 103 LEU A C 1
ATOM 776 O O . LEU A 1 103 ? 27.329 -3.010 -37.028 1.00 85.25 103 LEU A O 1
ATOM 780 N N . GLN A 1 104 ? 25.150 -2.486 -37.015 1.00 82.94 104 GLN A N 1
ATOM 781 C CA . GLN A 1 104 ? 24.947 -2.671 -38.446 1.00 82.94 104 GLN A CA 1
ATOM 782 C C . GLN A 1 104 ? 25.772 -1.667 -39.261 1.00 82.94 104 GLN A C 1
ATOM 784 O O . GLN A 1 104 ? 26.443 -2.063 -40.214 1.00 82.94 104 GLN A O 1
ATOM 789 N N . ALA A 1 105 ? 25.816 -0.394 -38.859 1.00 86.62 105 ALA A N 1
ATOM 790 C CA . ALA A 1 105 ? 26.659 0.623 -39.484 1.00 86.62 105 ALA A CA 1
ATOM 791 C C . ALA A 1 105 ? 28.157 0.304 -39.338 1.00 86.62 105 ALA A C 1
ATOM 793 O O . ALA A 1 105 ? 28.921 0.501 -40.287 1.00 86.62 105 ALA A O 1
ATOM 794 N N . ILE A 1 106 ? 28.585 -0.229 -38.189 1.00 89.44 106 ILE A N 1
ATOM 795 C CA . ILE A 1 106 ? 29.964 -0.677 -37.955 1.00 89.44 106 ILE A CA 1
ATOM 796 C C . ILE A 1 106 ? 30.312 -1.847 -38.881 1.00 89.44 106 ILE A C 1
ATOM 798 O O . ILE A 1 106 ? 31.333 -1.786 -39.566 1.00 89.44 106 ILE A O 1
ATOM 802 N N . VAL A 1 107 ? 29.464 -2.877 -38.964 1.00 91.25 107 VAL A N 1
ATOM 803 C CA . VAL A 1 107 ? 29.674 -4.037 -39.849 1.00 91.25 107 VAL A CA 1
ATOM 804 C C . VAL A 1 107 ? 29.706 -3.607 -41.318 1.00 91.25 107 VAL A C 1
ATOM 806 O O . VAL A 1 107 ? 30.605 -4.009 -42.062 1.00 91.25 107 VAL A O 1
ATOM 809 N N . GLN A 1 108 ? 28.779 -2.740 -41.734 1.00 89.31 108 GLN A N 1
ATOM 810 C CA . GLN A 1 108 ? 28.731 -2.194 -43.091 1.00 89.31 108 GLN A CA 1
ATOM 811 C C . GLN A 1 108 ? 30.020 -1.428 -43.423 1.00 89.31 108 GLN A C 1
ATOM 813 O O . GLN A 1 108 ? 30.607 -1.621 -44.488 1.00 89.31 108 GLN A O 1
ATOM 818 N N . ARG A 1 109 ? 30.495 -0.580 -42.502 1.00 87.69 109 ARG A N 1
ATOM 819 C CA . ARG A 1 109 ? 31.718 0.209 -42.686 1.00 87.69 109 ARG A CA 1
ATOM 820 C C . ARG A 1 109 ? 32.976 -0.660 -42.689 1.00 87.69 109 ARG A C 1
ATOM 822 O O . ARG A 1 109 ? 33.868 -0.399 -43.490 1.00 87.69 109 ARG A O 1
ATOM 829 N N . ALA A 1 110 ? 33.042 -1.691 -41.849 1.00 92.88 110 ALA A N 1
ATOM 830 C CA . ALA A 1 110 ? 34.147 -2.646 -41.822 1.00 92.88 110 ALA A CA 1
ATOM 831 C C . ALA A 1 110 ? 34.249 -3.444 -43.132 1.00 92.88 110 ALA A C 1
ATOM 833 O O . ALA A 1 110 ? 35.344 -3.531 -43.682 1.00 92.88 110 ALA A O 1
ATOM 834 N N . ARG A 1 111 ? 33.126 -3.935 -43.688 1.00 92.81 111 ARG A N 1
ATOM 835 C CA . ARG A 1 111 ? 33.100 -4.570 -45.025 1.00 92.81 111 ARG A CA 1
ATOM 836 C C . ARG A 1 111 ? 33.642 -3.636 -46.100 1.00 92.81 111 ARG A C 1
ATOM 838 O O . ARG A 1 111 ? 34.523 -4.028 -46.860 1.00 92.81 111 ARG A O 1
ATOM 845 N N . SER A 1 112 ? 33.164 -2.390 -46.123 1.00 89.94 112 SER A N 1
ATOM 846 C CA . SER A 1 112 ? 33.617 -1.391 -47.097 1.00 89.94 112 SER A CA 1
ATOM 847 C C . SER A 1 112 ? 35.106 -1.055 -46.965 1.00 89.94 112 SER A C 1
ATOM 849 O O . SER A 1 112 ? 35.767 -0.858 -47.978 1.00 89.94 112 SER A O 1
ATOM 851 N N . LEU A 1 113 ? 35.644 -0.982 -45.741 1.00 92.12 113 LEU A N 1
ATOM 852 C CA . LEU A 1 113 ? 37.058 -0.663 -45.499 1.00 92.12 113 LEU A CA 1
ATOM 853 C C . LEU A 1 113 ? 38.001 -1.834 -45.791 1.00 92.12 113 LEU A C 1
ATOM 855 O O . LEU A 1 113 ? 39.113 -1.612 -46.261 1.00 92.12 113 LEU A O 1
ATOM 859 N N . LEU A 1 114 ? 37.581 -3.061 -45.486 1.00 92.62 114 LEU A N 1
ATOM 860 C CA . LEU A 1 114 ? 38.416 -4.256 -45.620 1.00 92.62 114 LEU A CA 1
ATOM 861 C C . LEU A 1 114 ? 38.286 -4.922 -46.996 1.00 92.62 114 LEU A C 1
ATOM 863 O O . LEU A 1 114 ? 39.076 -5.806 -47.314 1.00 92.62 114 LEU A O 1
ATOM 867 N N . GLY A 1 115 ? 37.306 -4.511 -47.808 1.00 92.19 115 GLY A N 1
ATOM 868 C CA . GLY A 1 115 ? 37.062 -5.093 -49.127 1.00 92.19 115 GLY A CA 1
ATOM 869 C C . GLY A 1 115 ? 36.638 -6.560 -49.060 1.00 92.19 115 GLY A C 1
ATOM 870 O O . GLY A 1 115 ? 36.955 -7.324 -49.967 1.00 92.19 115 GLY A O 1
ATOM 871 N N . THR A 1 116 ? 35.973 -6.971 -47.977 1.00 88.62 116 THR A N 1
ATOM 872 C CA . THR A 1 116 ? 35.536 -8.356 -47.778 1.00 88.62 116 THR A CA 1
ATOM 873 C C . THR A 1 116 ? 34.051 -8.520 -48.072 1.00 88.62 116 THR A C 1
ATOM 875 O O . THR A 1 116 ? 33.218 -7.672 -47.735 1.00 88.62 116 THR A O 1
ATOM 878 N N . ASP A 1 117 ? 33.695 -9.663 -48.656 1.00 83.56 117 ASP A N 1
ATOM 879 C CA . ASP A 1 117 ? 32.301 -9.973 -48.978 1.00 83.56 117 ASP A CA 1
ATOM 880 C C . ASP A 1 117 ? 31.452 -10.164 -47.717 1.00 83.56 117 ASP A C 1
ATOM 882 O O . ASP A 1 117 ? 30.284 -9.765 -47.683 1.00 83.56 117 ASP A O 1
ATOM 886 N N . VAL A 1 118 ? 32.061 -10.698 -46.653 1.00 88.19 118 VAL A N 1
ATOM 887 C CA . VAL A 1 118 ? 31.406 -11.009 -45.380 1.00 88.19 118 VAL A CA 1
ATOM 888 C C . VAL A 1 118 ? 32.182 -10.398 -44.215 1.00 88.19 118 VAL A C 1
ATOM 890 O O . VAL A 1 118 ? 33.410 -10.463 -44.158 1.00 88.19 118 VAL A O 1
ATOM 893 N N . ALA A 1 119 ? 31.445 -9.822 -43.267 1.00 85.62 119 ALA A N 1
ATOM 894 C CA . ALA A 1 119 ? 31.918 -9.507 -41.925 1.00 85.62 119 ALA A CA 1
ATOM 895 C C . ALA A 1 119 ? 30.751 -9.685 -40.947 1.00 85.62 119 ALA A C 1
ATOM 897 O O . ALA A 1 119 ? 29.603 -9.420 -41.305 1.00 85.62 119 ALA A O 1
ATOM 898 N N . TYR A 1 120 ? 31.043 -10.120 -39.726 1.00 87.62 120 TYR A N 1
ATOM 899 C CA . TYR A 1 120 ? 30.071 -10.226 -38.642 1.00 87.62 120 TYR A CA 1
ATOM 900 C C . TYR A 1 120 ? 30.723 -9.780 -37.334 1.00 87.62 120 TYR A C 1
ATOM 902 O O . TYR A 1 120 ? 31.946 -9.803 -37.197 1.00 87.62 120 TYR A O 1
ATOM 910 N N . LEU A 1 121 ? 29.898 -9.352 -36.383 1.00 84.38 121 LEU A N 1
ATOM 911 C CA . LEU A 1 121 ? 30.315 -8.917 -35.057 1.00 84.38 121 LEU A CA 1
ATOM 912 C C . LEU A 1 121 ? 29.416 -9.625 -34.042 1.00 84.38 121 LEU A C 1
ATOM 914 O O . LEU A 1 121 ? 28.205 -9.678 -34.234 1.00 84.38 121 LEU A O 1
ATOM 918 N N . SER A 1 122 ? 30.016 -10.216 -33.010 1.00 82.69 122 SER A N 1
ATOM 919 C CA . SER A 1 122 ? 29.300 -10.916 -31.941 1.00 82.69 122 SER A CA 1
ATOM 920 C C . SER A 1 122 ? 29.577 -10.205 -30.627 1.00 82.69 122 SER A C 1
ATOM 922 O O . SER A 1 122 ? 30.742 -9.983 -30.293 1.00 82.69 122 SER A O 1
ATOM 924 N N . LEU A 1 123 ? 28.525 -9.864 -29.887 1.00 77.50 123 LEU A N 1
ATOM 925 C CA . LEU A 1 123 ? 28.654 -9.522 -28.474 1.00 77.50 123 LEU A CA 1
ATOM 926 C C . LEU A 1 123 ? 28.683 -10.819 -27.661 1.00 77.50 123 LEU A C 1
ATOM 928 O O . LEU A 1 123 ? 27.990 -11.777 -28.000 1.00 77.50 123 LEU A O 1
ATOM 932 N N . ASN A 1 124 ? 29.498 -10.837 -26.614 1.00 67.19 124 ASN A N 1
ATOM 933 C CA . ASN A 1 124 ? 29.418 -11.819 -25.540 1.00 67.19 124 ASN A CA 1
ATOM 934 C C . ASN A 1 124 ? 28.979 -11.044 -24.295 1.00 67.19 124 ASN A C 1
ATOM 936 O O . ASN A 1 124 ? 29.580 -10.005 -24.012 1.00 67.19 124 ASN A O 1
ATOM 940 N N . ASP A 1 125 ? 27.932 -11.527 -23.634 1.00 58.25 125 ASP A N 1
ATOM 941 C CA . ASP A 1 125 ? 27.437 -11.026 -22.344 1.00 58.25 125 ASP A CA 1
ATOM 942 C C . ASP A 1 125 ? 28.229 -11.670 -21.193 1.00 58.25 125 ASP A C 1
ATOM 944 O O . ASP A 1 125 ? 28.441 -12.908 -21.254 1.00 58.25 125 ASP A O 1
#

Foldseek 3Di:
DDPPPPVVVVVVVVVPPQPVCLQVVLVVCLVVLHDLVSLVVSLVVCVVVVHDPSSSVSNVVSSVVSVVVSVVVVVVVVVVVVVVVVVVVVVVVVVVPPPVVVLVVVQVVCCVVVVDPDDHDDDDD